Protein AF-A0A932Z8Z7-F1 (afdb_monomer)

Mean predicted aligned error: 8.67 Å

Nearest PDB structures (foldseek):
  4ckg-assembly1_B  TM=4.594E-01  e=6.276E+00  Homo sapiens
  4atm-assembly1_A-2  TM=4.354E-01  e=7.358E+00  Homo sapiens
  2x3v-assembly2_C  TM=4.686E-01  e=9.097E+00  Mus musculus

pLDDT: mean 76.53, std 10.42, range [40.81, 87.25]

Radius of gyration: 17.08 Å; Cα contacts (8 Å, |Δi|>4): 84; chains: 1; bounding box: 43×22×56 Å

Sequence (109 aa):
MTRGATLTHPLEMALLVQRGLTVAISGHNAFYFARYRSRQGRRRLGAVVLALINLAIAGESVAFGLLPWALNGGDTGLTLGSQLVAASLSMVVALTIGALILRQRTRKR

Solvent-accessible surface area (backbone atoms only — not comparable to full-atom values):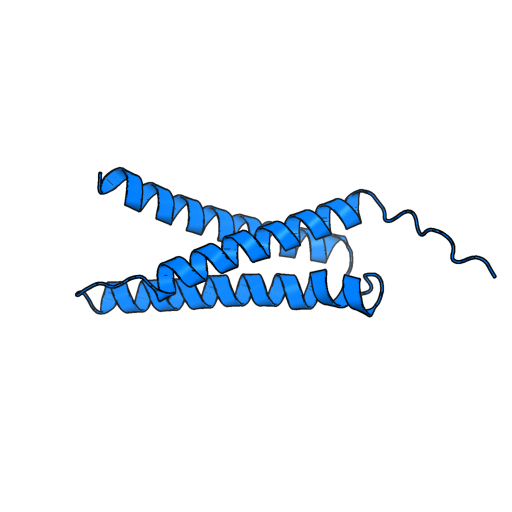 5979 Å² total; per-residue (Å²): 134,80,82,73,81,73,76,71,49,72,65,58,54,50,49,51,52,50,32,52,49,34,27,54,51,11,44,51,50,15,52,52,27,66,70,54,82,56,94,48,65,71,61,35,52,53,28,47,54,50,14,51,53,23,43,49,51,20,48,49,31,37,64,71,40,55,45,28,34,75,76,59,77,54,66,69,95,64,56,71,67,60,52,51,52,52,52,48,54,49,35,52,52,40,48,52,52,49,50,53,52,51,54,54,53,63,74,73,106

Secondary structure (DSSP, 8-state):
---------HHHHHHHHHHHHHHHHHHHHHHHHHT---SSHHHHHHHHHHHHHHHHHHHHHIIIIIHHHHHHTT--SS-HHHHHHHHHHHHHHHHHHHHHHHHHHHTT-

Structure (mmCIF, N/CA/C/O backbone):
data_AF-A0A932Z8Z7-F1
#
_entry.id   AF-A0A932Z8Z7-F1
#
loop_
_atom_site.group_PDB
_atom_site.id
_atom_site.type_symbol
_atom_site.label_atom_id
_atom_site.label_alt_id
_atom_site.label_comp_id
_atom_site.label_asym_id
_atom_site.label_entity_id
_atom_site.label_seq_id
_atom_site.pdbx_PDB_ins_code
_atom_site.Cartn_x
_atom_site.Cartn_y
_atom_site.Cartn_z
_atom_site.occupancy
_atom_site.B_iso_or_equiv
_atom_site.auth_seq_id
_atom_site.auth_comp_id
_atom_site.auth_asym_id
_atom_site.auth_atom_id
_atom_site.pdbx_PDB_model_num
ATOM 1 N N . MET A 1 1 ? 22.836 -12.923 -29.991 1.00 41.59 1 MET A N 1
ATOM 2 C CA . MET A 1 1 ? 22.254 -11.577 -29.810 1.00 41.59 1 MET A CA 1
ATOM 3 C C . MET A 1 1 ? 22.162 -11.301 -28.326 1.00 41.59 1 MET A C 1
ATOM 5 O O . MET A 1 1 ? 21.425 -11.964 -27.609 1.00 41.59 1 MET A O 1
ATOM 9 N N . THR A 1 2 ? 23.046 -10.430 -27.864 1.00 42.78 2 THR A N 1
ATOM 10 C CA . THR A 1 2 ? 23.247 -10.042 -26.471 1.00 42.78 2 THR A CA 1
ATOM 11 C C . THR A 1 2 ? 21.988 -9.381 -25.929 1.00 42.78 2 THR A C 1
ATOM 13 O O . THR A 1 2 ? 21.542 -8.377 -26.481 1.00 42.78 2 THR A O 1
ATOM 16 N N . ARG A 1 3 ? 21.419 -9.951 -24.858 1.00 41.81 3 ARG A N 1
ATOM 17 C CA . ARG A 1 3 ? 20.420 -9.290 -24.012 1.00 41.81 3 ARG A CA 1
ATOM 18 C C . ARG A 1 3 ? 21.015 -7.948 -23.596 1.00 41.81 3 ARG A C 1
ATOM 20 O O . ARG A 1 3 ? 21.914 -7.915 -22.760 1.00 41.81 3 ARG A O 1
ATOM 27 N N . GLY A 1 4 ? 20.581 -6.874 -24.251 1.00 40.81 4 GLY A N 1
ATOM 28 C CA . GLY A 1 4 ? 20.906 -5.525 -23.829 1.00 40.81 4 GLY A CA 1
ATOM 29 C C . GLY A 1 4 ? 20.449 -5.405 -22.389 1.00 40.81 4 GLY A C 1
ATOM 30 O O . GLY A 1 4 ? 19.273 -5.617 -22.101 1.00 40.81 4 GLY A O 1
ATOM 31 N N . ALA A 1 5 ? 21.394 -5.158 -21.487 1.00 45.81 5 ALA A N 1
ATOM 32 C CA . ALA A 1 5 ? 21.090 -4.705 -20.148 1.00 45.81 5 ALA A CA 1
ATOM 33 C C . ALA A 1 5 ? 20.309 -3.400 -20.316 1.00 45.81 5 ALA A C 1
ATOM 35 O O . ALA A 1 5 ? 20.886 -2.343 -20.563 1.00 45.81 5 ALA A O 1
ATOM 36 N N . THR A 1 6 ? 18.983 -3.506 -20.305 1.00 51.00 6 THR A N 1
ATOM 37 C CA . THR A 1 6 ? 18.080 -2.368 -20.275 1.00 51.00 6 THR A CA 1
ATOM 38 C C . THR A 1 6 ? 18.408 -1.627 -18.996 1.00 51.00 6 THR A C 1
ATOM 40 O O . THR A 1 6 ? 18.114 -2.107 -17.901 1.00 51.00 6 THR A O 1
ATOM 43 N N . LEU A 1 7 ? 19.101 -0.502 -19.148 1.00 49.12 7 LEU A N 1
ATOM 44 C CA . LEU A 1 7 ? 19.252 0.523 -18.131 1.00 49.12 7 LEU A CA 1
ATOM 45 C C . LEU A 1 7 ? 17.837 0.972 -17.763 1.00 49.12 7 LEU A C 1
ATOM 47 O O . LEU A 1 7 ? 17.296 1.893 -18.363 1.00 49.12 7 LEU A O 1
ATOM 51 N N . THR A 1 8 ? 17.204 0.259 -16.838 1.00 58.31 8 THR A N 1
ATOM 52 C CA . THR A 1 8 ? 15.930 0.651 -16.243 1.00 58.31 8 THR A CA 1
ATOM 53 C C . THR A 1 8 ? 16.102 2.065 -15.731 1.00 58.31 8 THR A C 1
ATOM 55 O O . THR A 1 8 ? 17.001 2.323 -14.920 1.00 58.31 8 THR A O 1
ATOM 58 N N . HIS A 1 9 ? 15.302 2.988 -16.258 1.00 67.12 9 HIS A N 1
ATOM 59 C CA . HIS A 1 9 ? 15.444 4.396 -15.931 1.00 67.12 9 HIS A CA 1
ATOM 60 C C . HIS A 1 9 ? 15.314 4.564 -14.407 1.00 67.12 9 HIS A C 1
AT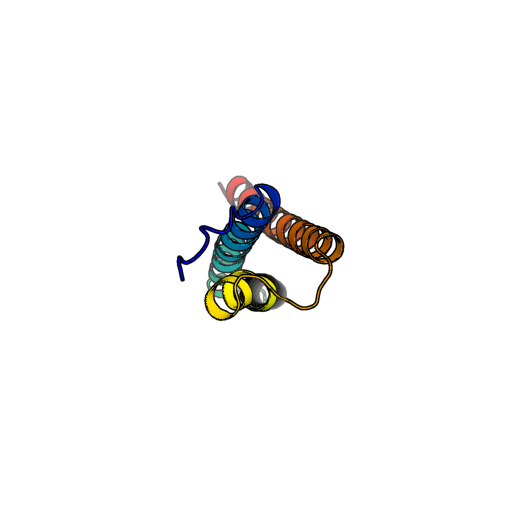OM 62 O O . HIS A 1 9 ? 14.494 3.887 -13.781 1.00 67.12 9 HIS A O 1
ATOM 68 N N . PRO A 1 10 ? 16.079 5.471 -13.773 1.00 76.44 10 PRO A N 1
ATOM 69 C CA . PRO A 1 10 ? 16.045 5.648 -12.317 1.00 76.44 10 PRO A CA 1
ATOM 70 C C . PRO A 1 10 ? 14.626 5.910 -11.781 1.00 76.44 10 PRO A C 1
ATOM 72 O O . PRO A 1 10 ? 14.302 5.523 -10.661 1.00 76.44 10 PRO A O 1
ATOM 75 N N . LEU A 1 11 ? 13.754 6.500 -12.605 1.00 77.62 11 LEU A N 1
ATOM 76 C CA . LEU A 1 11 ? 12.340 6.726 -12.304 1.00 77.62 11 LEU A CA 1
ATOM 77 C C . LEU A 1 11 ? 11.506 5.436 -12.246 1.00 77.62 11 LEU A C 1
ATOM 79 O O . LEU A 1 11 ? 10.626 5.323 -11.399 1.00 77.62 11 LEU A O 1
ATOM 83 N N . GLU A 1 12 ? 11.784 4.453 -13.101 1.00 76.06 12 GLU A N 1
ATOM 84 C CA . GLU A 1 12 ? 11.090 3.158 -13.093 1.00 76.06 12 GLU A CA 1
ATOM 85 C C . GLU A 1 12 ? 11.458 2.358 -11.844 1.00 76.06 12 GLU A C 1
ATOM 87 O O . GLU A 1 12 ? 10.593 1.788 -11.180 1.00 76.06 12 GLU A O 1
ATOM 92 N N . MET A 1 13 ? 12.738 2.394 -11.465 1.00 80.94 13 MET A N 1
ATOM 93 C CA . MET A 1 13 ? 13.212 1.792 -10.219 1.00 80.94 13 MET A CA 1
ATOM 94 C C . MET A 1 13 ? 12.605 2.473 -8.991 1.00 80.94 13 MET A C 1
ATOM 96 O O . MET A 1 13 ? 12.146 1.790 -8.076 1.00 80.94 13 MET A O 1
ATOM 100 N N . ALA A 1 14 ? 12.521 3.807 -8.983 1.00 82.38 14 ALA A N 1
ATOM 101 C CA . ALA A 1 14 ? 11.853 4.545 -7.914 1.00 82.38 14 ALA A CA 1
ATOM 102 C C . ALA A 1 14 ? 10.361 4.179 -7.803 1.00 82.38 14 ALA A C 1
ATOM 104 O O . ALA A 1 14 ? 9.868 3.942 -6.700 1.00 82.38 14 ALA A O 1
ATOM 105 N N . LEU A 1 15 ? 9.659 4.057 -8.934 1.00 82.50 15 LEU A N 1
ATOM 106 C CA . LEU A 1 15 ? 8.266 3.609 -8.990 1.00 82.50 15 LEU A CA 1
ATOM 107 C C . LEU A 1 15 ? 8.088 2.192 -8.441 1.00 82.50 15 LEU A C 1
ATOM 109 O O . LEU A 1 15 ? 7.159 1.947 -7.673 1.00 82.50 15 LEU A O 1
ATOM 113 N N . LEU A 1 16 ? 8.971 1.259 -8.798 1.00 83.06 16 LEU A N 1
ATOM 114 C CA . LEU A 1 16 ? 8.929 -0.115 -8.293 1.00 83.06 16 LEU A CA 1
ATOM 115 C C . LEU A 1 16 ? 9.138 -0.172 -6.786 1.00 83.06 16 LEU A C 1
ATOM 117 O O . LEU A 1 16 ? 8.366 -0.829 -6.087 1.00 83.06 16 LEU A O 1
ATOM 121 N N . VAL A 1 17 ? 10.135 0.553 -6.279 1.00 87.00 17 VAL A N 1
ATOM 122 C CA . VAL A 1 17 ? 10.394 0.658 -4.840 1.00 87.00 17 VAL A CA 1
ATOM 123 C C . VAL A 1 17 ? 9.189 1.275 -4.131 1.00 87.00 17 VAL A C 1
ATOM 125 O O . VAL A 1 17 ? 8.722 0.726 -3.134 1.00 87.00 17 VAL A O 1
ATOM 128 N N . GLN A 1 18 ? 8.627 2.363 -4.662 1.00 86.31 18 GLN A N 1
ATOM 129 C CA . GLN A 1 18 ? 7.443 3.012 -4.100 1.00 86.31 18 GLN A CA 1
ATOM 130 C C . GLN A 1 18 ? 6.237 2.068 -4.063 1.00 86.31 18 GLN A C 1
ATOM 132 O O . GLN A 1 18 ? 5.557 1.978 -3.039 1.00 86.31 18 GLN A O 1
ATOM 137 N N . ARG A 1 19 ? 5.973 1.328 -5.143 1.00 83.19 19 ARG A N 1
ATOM 138 C CA . ARG A 1 19 ? 4.879 0.351 -5.189 1.00 83.19 19 ARG A CA 1
ATOM 139 C C . ARG A 1 19 ? 5.131 -0.817 -4.238 1.00 83.19 19 ARG A C 1
ATOM 141 O O . ARG A 1 19 ? 4.219 -1.201 -3.515 1.00 83.19 19 ARG A O 1
ATOM 148 N N . GLY A 1 20 ? 6.361 -1.324 -4.160 1.00 84.25 20 GLY A N 1
ATOM 149 C CA . GLY A 1 20 ? 6.755 -2.356 -3.196 1.00 84.25 20 GLY A CA 1
ATOM 150 C C . GLY A 1 20 ? 6.528 -1.919 -1.746 1.00 84.25 20 GLY A C 1
ATOM 151 O O . GLY A 1 20 ? 5.915 -2.645 -0.963 1.00 84.25 20 GLY A O 1
ATOM 152 N N . LEU A 1 21 ? 6.930 -0.692 -1.404 1.00 87.19 21 LEU A N 1
ATOM 153 C CA . LEU A 1 21 ? 6.658 -0.096 -0.094 1.00 87.19 21 LEU A CA 1
ATOM 154 C C . LEU A 1 21 ? 5.157 0.093 0.147 1.00 87.19 21 LEU A C 1
ATOM 156 O O . LEU A 1 21 ? 4.673 -0.219 1.233 1.00 87.19 21 LEU A O 1
ATOM 160 N N . THR A 1 22 ? 4.405 0.537 -0.862 1.00 87.25 22 THR A N 1
ATOM 161 C CA . THR A 1 22 ? 2.946 0.700 -0.775 1.00 87.25 22 THR A CA 1
ATOM 162 C C . THR A 1 22 ? 2.262 -0.632 -0.473 1.00 87.25 22 THR A C 1
ATOM 164 O O . THR A 1 22 ? 1.400 -0.685 0.406 1.00 87.25 22 THR A O 1
ATOM 167 N N . VAL A 1 23 ? 2.678 -1.720 -1.132 1.00 85.25 23 VAL A N 1
ATOM 168 C CA . VAL A 1 23 ? 2.186 -3.083 -0.871 1.00 85.25 23 VAL A CA 1
ATOM 169 C C . VAL A 1 23 ? 2.514 -3.514 0.553 1.00 85.25 23 VAL A C 1
ATOM 171 O O . VAL A 1 23 ? 1.628 -3.995 1.255 1.00 85.25 23 VAL A O 1
ATOM 174 N N . ALA A 1 24 ? 3.754 -3.315 1.008 1.00 86.00 24 ALA A N 1
ATOM 175 C CA . ALA A 1 24 ? 4.171 -3.707 2.352 1.00 86.00 24 ALA A CA 1
ATOM 176 C C . ALA A 1 24 ? 3.398 -2.945 3.444 1.00 86.00 24 ALA A C 1
ATOM 178 O O . ALA A 1 24 ? 2.866 -3.557 4.373 1.00 86.00 24 ALA A O 1
ATOM 179 N N . ILE A 1 25 ? 3.286 -1.618 3.316 1.00 87.00 25 ILE A N 1
ATOM 180 C CA . ILE A 1 25 ? 2.582 -0.756 4.277 1.00 87.00 25 ILE A CA 1
ATOM 181 C C . ILE A 1 25 ? 1.085 -1.070 4.276 1.00 87.00 25 ILE A C 1
ATOM 183 O O . ILE A 1 25 ? 0.497 -1.296 5.334 1.00 87.00 25 ILE A O 1
ATOM 187 N N . SER A 1 26 ? 0.467 -1.131 3.097 1.00 81.75 26 SER A N 1
ATOM 188 C CA . SER A 1 26 ? -0.962 -1.425 2.975 1.00 81.75 26 SER A CA 1
ATOM 189 C C . SER A 1 26 ? -1.273 -2.845 3.452 1.00 81.75 26 SER A C 1
ATOM 191 O O . SER A 1 26 ? -2.206 -3.047 4.224 1.00 81.75 26 SER A O 1
ATOM 193 N N . GLY A 1 27 ? -0.445 -3.833 3.114 1.00 83.00 27 GLY A N 1
ATOM 194 C CA . GLY A 1 27 ? -0.570 -5.197 3.631 1.00 83.00 27 GLY A CA 1
ATOM 195 C C . GLY A 1 27 ? -0.491 -5.253 5.160 1.00 83.00 27 GLY A C 1
ATOM 196 O O . GLY A 1 27 ? -1.329 -5.890 5.804 1.00 83.00 27 GLY A O 1
ATOM 197 N N . HIS A 1 28 ? 0.449 -4.519 5.764 1.00 86.12 28 HIS A N 1
ATOM 198 C CA . HIS A 1 28 ? 0.554 -4.408 7.220 1.00 86.12 28 HIS A CA 1
ATOM 199 C C . HIS A 1 28 ? -0.692 -3.763 7.847 1.00 86.12 28 HIS A C 1
ATOM 201 O O . HIS A 1 28 ? -1.232 -4.282 8.828 1.00 86.12 28 HIS A O 1
ATOM 207 N N . ASN A 1 29 ? -1.187 -2.664 7.271 1.00 82.00 29 ASN A N 1
ATOM 208 C CA . ASN A 1 29 ? -2.406 -1.990 7.720 1.00 82.00 29 ASN A CA 1
ATOM 209 C C . ASN A 1 29 ? -3.629 -2.913 7.618 1.00 82.00 29 ASN A C 1
ATOM 211 O O . ASN A 1 29 ? -4.417 -3.006 8.562 1.00 82.00 29 ASN A O 1
ATOM 215 N N . ALA A 1 30 ? -3.771 -3.626 6.498 1.00 83.62 30 ALA A N 1
ATOM 216 C CA . ALA A 1 30 ? -4.856 -4.571 6.274 1.00 83.62 30 ALA A CA 1
ATOM 217 C C . ALA A 1 30 ? -4.843 -5.682 7.328 1.00 83.62 30 ALA A C 1
ATOM 219 O O . ALA A 1 30 ? -5.864 -5.939 7.967 1.00 83.62 30 ALA A O 1
ATOM 220 N N . PHE A 1 31 ? -3.674 -6.273 7.587 1.00 86.38 31 PHE A N 1
ATOM 221 C CA . PHE A 1 31 ? -3.507 -7.280 8.631 1.00 86.38 31 PHE A CA 1
ATOM 222 C C . PHE A 1 31 ? -3.824 -6.728 10.029 1.00 86.38 31 PHE A C 1
ATOM 224 O O . PHE A 1 31 ? -4.513 -7.381 10.819 1.00 86.38 31 PHE A O 1
ATOM 231 N N . TYR A 1 32 ? -3.373 -5.507 10.338 1.00 85.44 32 TYR A N 1
ATOM 232 C CA . TYR A 1 32 ? -3.657 -4.856 11.615 1.00 85.44 32 TYR A CA 1
ATOM 233 C C . TYR A 1 32 ? -5.162 -4.692 11.853 1.00 85.44 32 TYR A C 1
ATOM 235 O O . TYR A 1 32 ? -5.659 -5.053 12.923 1.00 85.44 32 TYR A O 1
ATOM 243 N N . PHE A 1 33 ? -5.900 -4.188 10.862 1.00 84.00 33 PHE A N 1
ATOM 244 C CA . PHE A 1 33 ? -7.343 -3.995 10.983 1.00 84.00 33 PHE A CA 1
ATOM 245 C C . PHE A 1 33 ? -8.139 -5.298 10.915 1.00 84.00 33 PHE A C 1
ATOM 247 O O . PHE A 1 33 ? -9.127 -5.428 11.636 1.00 84.00 33 PHE A O 1
ATOM 254 N N . ALA A 1 34 ? -7.693 -6.289 10.140 1.00 81.50 34 ALA A N 1
ATOM 255 C CA . ALA A 1 34 ? -8.294 -7.622 10.137 1.00 81.50 34 ALA A CA 1
ATOM 256 C C . ALA A 1 34 ? -8.210 -8.279 11.525 1.00 81.50 34 ALA A C 1
ATOM 258 O O . ALA A 1 34 ? -9.142 -8.951 11.968 1.00 81.50 34 ALA A O 1
ATOM 259 N N . ARG A 1 35 ? -7.112 -8.033 12.251 1.00 82.56 35 ARG A N 1
ATOM 260 C CA . ARG A 1 35 ? -6.902 -8.529 13.617 1.00 82.56 35 ARG A CA 1
ATOM 261 C C . ARG A 1 35 ? -7.488 -7.609 14.698 1.00 82.56 35 ARG A C 1
ATOM 263 O O . ARG A 1 35 ? -7.445 -7.950 15.883 1.00 82.56 35 ARG A O 1
ATOM 270 N N . TYR A 1 36 ? -8.054 -6.458 14.329 1.00 78.88 36 TYR A N 1
ATOM 271 C CA . TYR A 1 36 ? -8.636 -5.513 15.277 1.00 78.88 36 TYR A CA 1
ATOM 272 C C . TYR A 1 36 ? -9.956 -6.048 15.849 1.00 78.88 36 TYR A C 1
ATOM 274 O O . TYR A 1 36 ? -10.983 -6.116 15.173 1.00 78.88 36 TYR A O 1
ATOM 282 N N . ARG A 1 37 ? -9.954 -6.396 17.140 1.00 70.00 37 ARG A N 1
ATOM 283 C CA . ARG A 1 37 ? -11.162 -6.777 17.887 1.00 70.00 37 ARG A CA 1
ATOM 284 C C . ARG A 1 37 ? -11.688 -5.592 18.696 1.00 70.00 37 ARG A C 1
ATOM 286 O O . ARG A 1 37 ? -11.000 -5.071 19.568 1.00 70.00 37 ARG A O 1
ATOM 293 N N . SER A 1 38 ? -12.938 -5.203 18.450 1.00 73.38 38 SER A N 1
ATOM 294 C CA . SER A 1 38 ? -13.676 -4.231 19.266 1.00 73.38 38 SER A CA 1
ATOM 295 C C . SER A 1 38 ? -15.072 -4.757 19.592 1.00 73.38 38 SER A C 1
ATOM 297 O O . SER A 1 38 ? -15.713 -5.362 18.735 1.00 73.38 38 SER A O 1
ATOM 299 N N . ARG A 1 39 ? -15.551 -4.507 20.821 1.00 68.31 39 ARG A N 1
ATOM 300 C CA . ARG A 1 39 ? -16.917 -4.854 21.260 1.00 68.31 39 ARG A CA 1
ATOM 301 C C . ARG A 1 39 ? -17.996 -3.965 20.626 1.00 68.31 39 ARG A C 1
ATOM 303 O O . ARG A 1 39 ? -19.146 -4.374 20.557 1.00 68.31 39 ARG A O 1
ATOM 310 N N . GLN A 1 40 ? -17.648 -2.773 20.133 1.00 78.00 40 GLN A N 1
ATOM 311 C CA . GLN A 1 40 ? -18.592 -1.906 19.419 1.00 78.00 40 GLN A CA 1
ATOM 312 C C . GLN A 1 40 ? -18.658 -2.281 17.933 1.00 78.00 40 GLN A C 1
ATOM 314 O O . GLN A 1 40 ? -17.695 -2.068 17.194 1.00 78.00 40 GLN A O 1
ATOM 319 N N . GLY A 1 41 ? -19.820 -2.762 17.476 1.00 70.12 41 GLY A N 1
ATOM 320 C CA . GLY A 1 41 ? -20.047 -3.178 16.084 1.00 70.12 41 GLY A CA 1
ATOM 321 C C . GLY A 1 41 ? -19.686 -2.111 15.040 1.00 70.12 41 GLY A C 1
ATOM 322 O O . GLY A 1 41 ? -19.037 -2.426 14.047 1.00 70.12 41 GLY A O 1
ATOM 323 N N . ARG A 1 42 ? -19.980 -0.829 15.308 1.00 74.31 42 ARG A N 1
ATOM 324 C CA . ARG A 1 42 ? -19.599 0.296 14.426 1.00 74.31 42 ARG A CA 1
ATOM 325 C C . ARG A 1 42 ? -18.080 0.420 14.230 1.00 74.31 42 ARG A C 1
ATOM 327 O O . ARG A 1 42 ? -17.622 0.669 13.121 1.00 74.31 42 ARG A O 1
ATOM 334 N N . ARG A 1 43 ? -17.287 0.191 15.285 1.00 74.56 43 ARG A N 1
ATOM 335 C CA . ARG A 1 43 ? -15.813 0.222 15.210 1.00 74.56 43 ARG A CA 1
ATOM 336 C C . ARG A 1 43 ? -15.251 -0.997 14.482 1.00 74.56 43 ARG A C 1
ATOM 338 O O . ARG A 1 43 ? -14.227 -0.889 13.818 1.00 74.56 43 ARG A O 1
ATOM 345 N N . ARG A 1 44 ? -15.933 -2.142 14.582 1.00 76.69 44 ARG A N 1
ATOM 346 C CA . ARG A 1 44 ? -15.583 -3.364 13.850 1.00 76.69 44 ARG A CA 1
ATOM 347 C C . ARG A 1 44 ? -15.818 -3.204 12.346 1.00 76.69 44 ARG A C 1
ATOM 349 O O . ARG A 1 44 ? -14.927 -3.537 11.578 1.00 76.69 44 ARG A O 1
ATOM 356 N N . LEU A 1 45 ? -16.961 -2.645 11.937 1.00 77.12 45 LEU A N 1
ATOM 357 C CA . LEU A 1 45 ? -17.242 -2.353 10.524 1.00 77.12 45 LEU A CA 1
ATOM 358 C C . LEU A 1 45 ? -16.217 -1.375 9.937 1.00 77.12 45 LEU A C 1
ATOM 360 O O . LEU A 1 45 ? -15.656 -1.656 8.884 1.00 77.12 45 LEU A O 1
ATOM 364 N N . GLY A 1 46 ? -15.898 -0.290 10.653 1.00 78.25 46 GLY A N 1
ATOM 365 C CA . GLY A 1 46 ? -14.861 0.654 10.219 1.00 78.25 46 GLY A CA 1
ATOM 366 C C . GLY A 1 46 ? -13.486 0.000 10.028 1.00 78.25 46 GLY A C 1
ATOM 367 O O . GLY A 1 46 ? -12.813 0.275 9.041 1.00 78.25 46 GLY A O 1
ATOM 368 N N . ALA A 1 47 ? -13.088 -0.912 10.922 1.00 79.75 47 ALA A N 1
ATOM 369 C CA . ALA A 1 47 ? -11.844 -1.666 10.772 1.00 79.75 47 ALA A CA 1
ATOM 370 C C . ALA A 1 47 ? -11.876 -2.605 9.555 1.00 79.75 47 ALA A C 1
ATOM 372 O O . ALA A 1 47 ? -10.927 -2.621 8.782 1.00 79.75 47 ALA A O 1
ATOM 373 N N . VAL A 1 48 ? -12.970 -3.341 9.333 1.00 79.19 48 VAL A N 1
ATOM 374 C CA . VAL A 1 48 ? -13.102 -4.225 8.159 1.00 79.19 48 VAL A CA 1
ATOM 375 C C . VAL A 1 48 ? -13.020 -3.428 6.857 1.00 79.19 48 VAL A C 1
ATOM 377 O O . VAL A 1 48 ? -12.282 -3.817 5.958 1.00 79.19 48 VAL A O 1
ATOM 380 N N . VAL A 1 49 ? -13.707 -2.286 6.771 1.00 83.62 49 VAL A N 1
ATOM 381 C CA . VAL A 1 49 ? -13.644 -1.407 5.593 1.00 83.62 49 VAL A CA 1
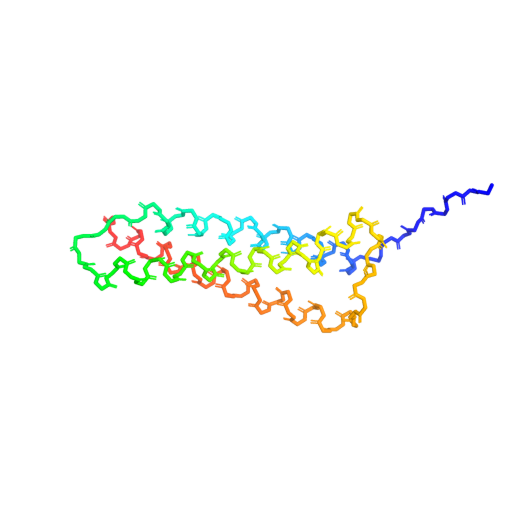ATOM 382 C C . VAL A 1 49 ? -12.218 -0.904 5.363 1.00 83.62 49 VAL A C 1
ATOM 384 O O . VAL A 1 49 ? -11.711 -1.002 4.250 1.00 83.62 49 VAL A O 1
ATOM 387 N N . LEU A 1 50 ? -11.528 -0.440 6.409 1.00 83.12 50 LEU A N 1
ATOM 388 C CA . LEU A 1 50 ? -10.129 -0.014 6.296 1.00 83.12 50 LEU A CA 1
ATOM 389 C C . LEU A 1 50 ? -9.200 -1.164 5.889 1.00 83.12 50 LEU A C 1
ATOM 391 O O . LEU A 1 50 ? -8.265 -0.939 5.120 1.00 83.12 50 LEU A O 1
ATOM 395 N N . ALA A 1 51 ? -9.456 -2.386 6.361 1.00 81.19 51 ALA A N 1
ATOM 396 C CA . ALA A 1 51 ? -8.699 -3.562 5.952 1.00 81.19 51 ALA A CA 1
ATOM 397 C C . ALA A 1 51 ? -8.875 -3.848 4.456 1.00 81.19 51 ALA A C 1
ATOM 399 O O . ALA A 1 51 ? -7.884 -4.040 3.756 1.00 81.19 51 ALA A O 1
ATOM 400 N N . LEU A 1 52 ? -10.117 -3.814 3.965 1.00 80.44 52 LEU A N 1
ATOM 401 C CA . LEU A 1 52 ? -10.437 -4.026 2.553 1.00 80.44 52 LEU A CA 1
ATOM 402 C C . LEU A 1 52 ? -9.846 -2.933 1.658 1.00 80.44 52 LEU A C 1
ATOM 404 O O . LEU A 1 52 ? -9.288 -3.258 0.618 1.00 80.44 52 LEU A O 1
ATOM 408 N N . ILE A 1 53 ? -9.896 -1.664 2.076 1.00 84.69 53 ILE A N 1
ATOM 409 C CA . ILE A 1 53 ? -9.283 -0.551 1.333 1.00 84.69 53 ILE A CA 1
ATOM 410 C C . ILE A 1 53 ? -7.772 -0.758 1.206 1.00 84.69 53 ILE A C 1
ATOM 412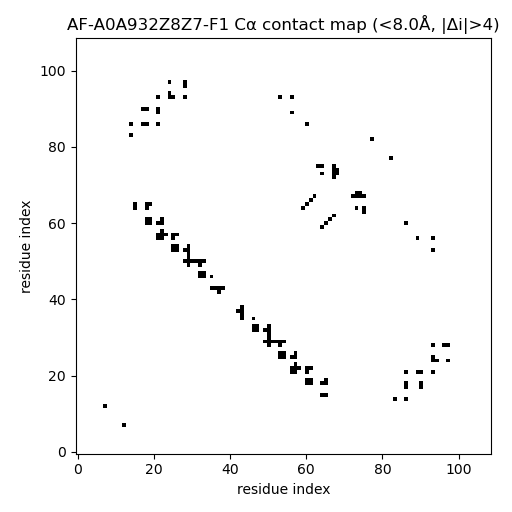 O O . ILE A 1 53 ? -7.229 -0.671 0.111 1.00 84.69 53 ILE A O 1
ATOM 416 N N . ASN A 1 54 ? -7.082 -1.075 2.305 1.00 84.56 54 ASN A N 1
ATOM 417 C CA . ASN A 1 54 ? -5.640 -1.317 2.243 1.00 84.56 54 ASN A CA 1
ATOM 418 C C . ASN A 1 54 ? -5.305 -2.568 1.418 1.00 84.56 54 ASN A C 1
ATOM 420 O O . ASN A 1 54 ? -4.315 -2.580 0.693 1.00 84.56 54 ASN A O 1
ATOM 424 N N . LEU A 1 55 ? -6.134 -3.611 1.484 1.00 81.06 55 LEU A N 1
ATOM 425 C CA . LEU A 1 55 ? -5.951 -4.795 0.652 1.00 81.06 55 LEU A CA 1
ATOM 426 C C . LEU A 1 55 ? -6.147 -4.477 -0.838 1.00 81.06 55 LEU A C 1
ATOM 428 O O . LEU A 1 55 ? -5.370 -4.956 -1.658 1.00 81.06 55 LEU A O 1
ATOM 432 N N . ALA A 1 56 ? -7.127 -3.639 -1.181 1.00 83.00 56 ALA A N 1
ATOM 433 C CA . ALA A 1 56 ? -7.350 -3.172 -2.545 1.00 83.00 56 ALA A CA 1
ATOM 434 C C . ALA A 1 56 ? -6.159 -2.350 -3.060 1.00 83.00 56 ALA A C 1
ATOM 436 O O . ALA A 1 56 ? -5.669 -2.627 -4.149 1.00 83.00 56 ALA A O 1
ATOM 437 N N . ILE A 1 57 ? -5.625 -1.427 -2.251 1.00 81.38 57 ILE A N 1
ATOM 438 C CA . ILE A 1 57 ? -4.433 -0.630 -2.592 1.00 81.38 57 ILE A CA 1
ATOM 439 C C . ILE A 1 57 ? -3.206 -1.527 -2.817 1.00 81.38 57 ILE A C 1
ATOM 441 O O . ILE A 1 57 ? -2.444 -1.334 -3.770 1.00 81.38 57 ILE A O 1
ATOM 445 N N . ALA A 1 58 ? -3.006 -2.528 -1.953 1.00 79.50 58 ALA A N 1
ATOM 446 C CA . ALA A 1 58 ? -1.940 -3.509 -2.127 1.00 79.50 58 ALA A CA 1
ATOM 447 C C . ALA A 1 58 ? -2.139 -4.318 -3.420 1.00 79.50 58 ALA A C 1
ATOM 449 O O . ALA A 1 58 ? -1.200 -4.466 -4.199 1.00 79.50 58 ALA A O 1
ATOM 450 N N . GLY A 1 59 ? -3.362 -4.788 -3.677 1.00 78.00 59 GLY A N 1
ATOM 451 C CA . GLY A 1 59 ? -3.720 -5.526 -4.887 1.00 78.00 59 GLY A CA 1
ATOM 452 C C . GLY A 1 59 ? -3.498 -4.718 -6.165 1.00 78.00 59 GLY A C 1
ATOM 453 O O . GLY A 1 59 ? -2.872 -5.220 -7.091 1.00 78.00 59 GLY A O 1
ATOM 454 N N . GLU A 1 60 ? -3.922 -3.455 -6.195 1.00 83.56 60 GLU A N 1
ATOM 455 C CA . GLU A 1 60 ? -3.692 -2.529 -7.310 1.00 83.56 60 GLU A CA 1
ATOM 456 C C . GLU A 1 60 ? -2.192 -2.327 -7.567 1.00 83.56 60 GLU A C 1
ATOM 458 O O . GLU A 1 60 ? -1.721 -2.436 -8.701 1.00 83.56 60 GLU A O 1
ATOM 463 N N . SER A 1 61 ? -1.416 -2.099 -6.503 1.00 79.88 61 SER A N 1
ATOM 464 C CA . SER A 1 61 ? 0.032 -1.883 -6.595 1.00 79.88 61 SER A CA 1
ATOM 465 C C . SER A 1 61 ? 0.775 -3.112 -7.134 1.00 79.88 61 SER A C 1
ATOM 467 O O . SER A 1 61 ? 1.736 -2.967 -7.897 1.00 79.88 61 SER A O 1
ATOM 469 N N . VAL A 1 62 ? 0.313 -4.319 -6.782 1.00 81.69 62 VAL A N 1
ATOM 470 C CA . VAL A 1 62 ? 0.813 -5.576 -7.354 1.00 81.69 62 VAL A CA 1
ATOM 471 C C . VAL A 1 62 ? 0.373 -5.706 -8.813 1.00 81.69 62 VAL A C 1
ATOM 473 O O . VAL A 1 62 ? 1.227 -5.838 -9.686 1.00 81.69 62 VAL A O 1
ATOM 476 N N . ALA A 1 63 ? -0.929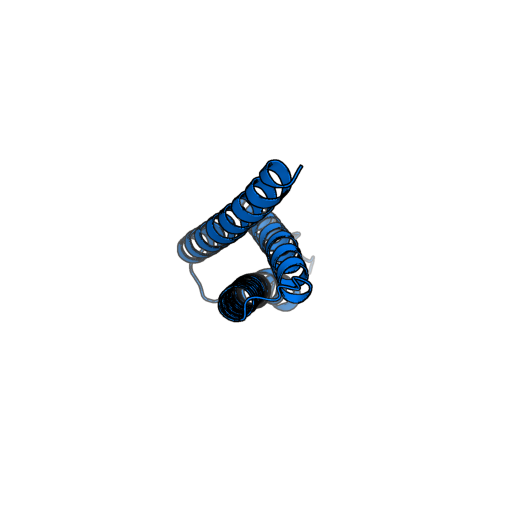 -5.636 -9.090 1.00 79.12 63 ALA A N 1
ATOM 477 C CA . ALA A 1 63 ? -1.516 -5.955 -10.391 1.00 79.12 63 ALA A CA 1
ATOM 478 C C . ALA A 1 63 ? -1.092 -4.995 -11.509 1.00 79.12 63 ALA A C 1
ATOM 480 O O . ALA A 1 63 ? -0.852 -5.434 -12.628 1.00 79.12 63 ALA A O 1
ATOM 481 N N . PHE A 1 64 ? -0.956 -3.703 -11.209 1.00 75.06 64 PHE A N 1
ATOM 482 C CA . PHE A 1 64 ? -0.608 -2.682 -12.202 1.00 75.06 64 PHE A CA 1
ATOM 483 C C . PHE A 1 64 ? 0.852 -2.240 -12.140 1.00 75.06 64 PHE A C 1
ATOM 485 O O . PHE A 1 64 ? 1.212 -1.255 -12.782 1.00 75.06 64 PHE A O 1
ATOM 492 N N . GLY A 1 65 ? 1.678 -2.883 -11.312 1.00 75.44 65 GLY A N 1
ATOM 493 C CA . GLY A 1 65 ? 3.050 -2.444 -11.060 1.00 75.44 65 GLY A CA 1
ATOM 494 C C . GLY A 1 65 ? 4.041 -3.582 -10.977 1.00 75.44 65 GLY A C 1
ATOM 495 O O . GLY A 1 65 ? 4.791 -3.818 -11.919 1.00 75.44 65 GLY A O 1
ATOM 496 N N . LEU A 1 66 ? 4.036 -4.292 -9.850 1.00 75.94 66 LEU A N 1
ATOM 497 C CA . LEU A 1 66 ? 5.002 -5.368 -9.616 1.00 75.94 66 LEU A CA 1
ATOM 498 C C . LEU A 1 66 ? 4.813 -6.532 -10.595 1.00 75.94 66 LEU A C 1
ATOM 500 O O . LEU A 1 66 ? 5.793 -7.081 -11.089 1.00 75.94 66 LEU A O 1
ATOM 504 N N . LEU A 1 67 ? 3.565 -6.890 -10.899 1.00 79.12 67 LEU A N 1
ATOM 505 C CA . LEU A 1 67 ? 3.238 -8.028 -11.751 1.00 79.12 67 LEU A CA 1
ATOM 506 C C . LEU A 1 67 ? 3.566 -7.771 -13.239 1.00 79.12 67 LEU A C 1
ATOM 508 O O . LEU A 1 67 ? 4.258 -8.602 -13.822 1.00 79.12 67 LEU A O 1
ATOM 512 N N . PRO A 1 68 ? 3.193 -6.632 -13.860 1.00 76.50 68 PRO A N 1
ATOM 513 C CA . PRO A 1 68 ? 3.607 -6.309 -15.228 1.00 76.50 68 PRO A CA 1
ATOM 514 C C . PRO A 1 68 ? 5.116 -6.131 -15.371 1.00 76.50 68 PRO A C 1
ATOM 516 O O . PRO A 1 68 ? 5.684 -6.487 -16.400 1.00 76.50 68 PRO A O 1
ATOM 519 N N . TRP A 1 69 ? 5.784 -5.615 -14.338 1.00 77.44 69 TRP A N 1
ATOM 520 C CA . TRP A 1 69 ? 7.239 -5.542 -14.338 1.00 77.44 69 TRP A CA 1
ATOM 521 C C . TRP A 1 69 ? 7.883 -6.931 -14.316 1.00 77.44 69 TRP A C 1
ATOM 523 O O . TRP A 1 69 ? 8.759 -7.211 -15.131 1.00 77.44 69 TRP A O 1
ATOM 533 N N . ALA A 1 70 ? 7.401 -7.824 -13.448 1.00 80.44 70 ALA A N 1
ATOM 534 C CA . ALA A 1 70 ? 7.922 -9.183 -13.329 1.00 80.44 70 ALA A CA 1
ATOM 535 C C . ALA A 1 70 ? 7.619 -10.070 -14.552 1.00 80.44 70 ALA A C 1
ATOM 537 O O . ALA A 1 70 ? 8.422 -10.944 -14.871 1.00 80.44 70 ALA A O 1
ATOM 538 N N . LEU A 1 71 ? 6.473 -9.872 -15.216 1.00 79.00 71 LEU A N 1
ATOM 539 C CA . LEU A 1 71 ? 6.017 -10.728 -16.319 1.00 79.00 71 LEU A CA 1
ATOM 540 C C . LEU A 1 71 ? 6.319 -10.164 -17.714 1.00 79.00 71 LEU A C 1
ATOM 542 O O . LEU A 1 71 ? 6.656 -10.933 -18.608 1.00 79.00 71 LEU A O 1
ATOM 546 N N . ASN A 1 72 ? 6.213 -8.846 -17.904 1.00 72.06 72 ASN A N 1
ATOM 547 C CA . ASN A 1 72 ? 6.243 -8.196 -19.222 1.00 72.06 72 ASN A CA 1
ATOM 548 C C . ASN A 1 72 ? 7.315 -7.098 -19.341 1.00 72.06 72 ASN A C 1
ATOM 550 O O . ASN A 1 72 ? 7.280 -6.301 -20.274 1.00 72.06 72 ASN A O 1
ATOM 554 N N . GLY A 1 73 ? 8.256 -7.003 -18.394 1.00 67.69 73 GLY A N 1
ATOM 555 C CA . GLY A 1 73 ? 9.325 -5.999 -18.442 1.00 67.69 73 GLY A CA 1
ATOM 556 C C . GLY A 1 73 ? 8.864 -4.558 -18.193 1.00 67.69 73 GLY A C 1
ATOM 557 O O . GLY A 1 73 ? 9.607 -3.630 -18.492 1.00 67.69 73 GLY A O 1
ATOM 558 N N . GLY A 1 74 ? 7.668 -4.358 -17.629 1.00 65.31 74 GLY A N 1
ATOM 559 C CA . GLY A 1 74 ? 7.182 -3.0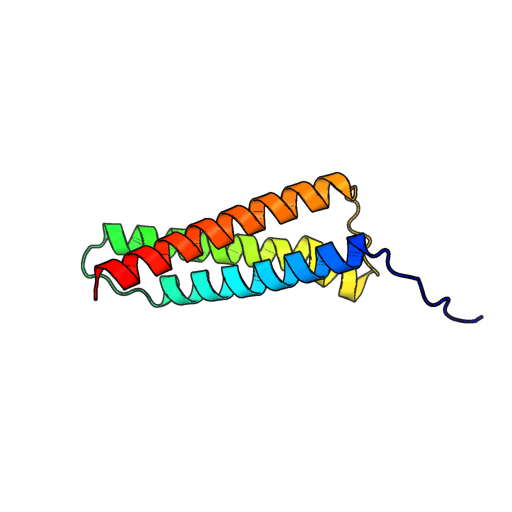42 -17.191 1.00 65.31 74 GLY A CA 1
ATOM 560 C C . GLY A 1 74 ? 6.166 -2.379 -18.117 1.00 65.31 74 GLY A C 1
ATOM 561 O O . GLY A 1 74 ? 5.702 -1.286 -17.799 1.00 65.31 74 GLY A O 1
ATOM 562 N N . ASP A 1 75 ? 5.771 -3.029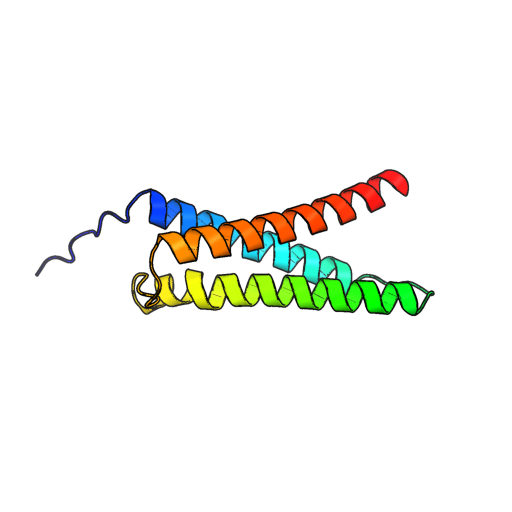 -19.213 1.00 65.81 75 ASP A N 1
ATOM 563 C CA . ASP A 1 75 ? 4.698 -2.514 -20.062 1.00 65.81 75 ASP A CA 1
ATOM 564 C C . ASP A 1 75 ? 3.326 -2.762 -19.416 1.00 65.81 75 ASP A C 1
ATOM 566 O O . ASP A 1 75 ? 2.872 -3.898 -19.254 1.00 65.81 75 ASP A O 1
ATOM 570 N N . THR A 1 76 ? 2.678 -1.677 -18.992 1.00 67.12 76 THR A N 1
ATOM 571 C CA . THR A 1 76 ? 1.346 -1.699 -18.372 1.00 67.12 76 THR A CA 1
ATOM 572 C C . THR A 1 76 ? 0.272 -1.087 -19.274 1.00 67.12 76 THR A C 1
ATOM 574 O O . THR A 1 76 ? -0.856 -0.916 -18.813 1.00 67.12 76 THR A O 1
ATOM 577 N N . GLY A 1 77 ? 0.609 -0.650 -20.497 1.00 68.88 77 GLY A N 1
ATOM 578 C CA . GLY A 1 77 ? -0.304 0.107 -21.367 1.00 68.88 77 GLY A CA 1
ATOM 579 C C . GLY A 1 77 ? -0.743 1.479 -20.818 1.0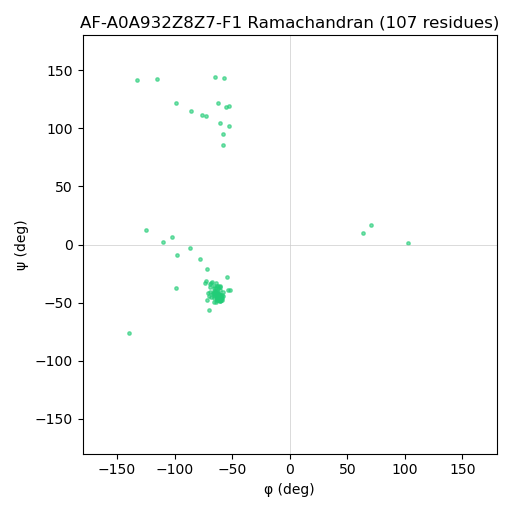0 68.88 77 GLY A C 1
ATOM 580 O O . GLY A 1 77 ? -1.642 2.106 -21.374 1.00 68.88 77 GLY A O 1
ATOM 581 N N . LEU A 1 78 ? -0.125 1.958 -19.730 1.00 71.50 78 LEU A N 1
ATOM 582 C CA . LEU A 1 78 ? -0.416 3.244 -19.084 1.00 71.50 78 LEU A CA 1
ATOM 583 C C . LEU A 1 7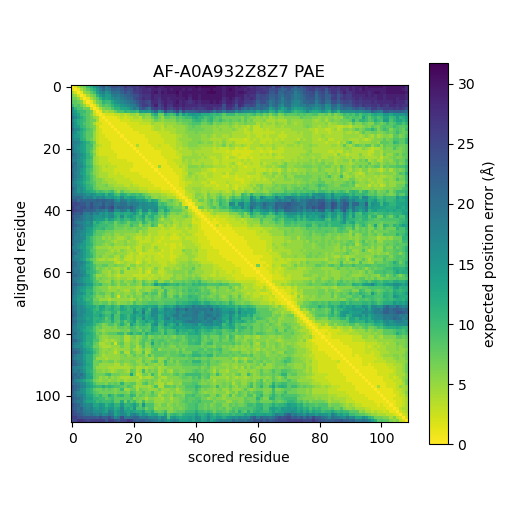8 ? 0.791 4.172 -19.193 1.00 71.50 78 LEU A C 1
ATOM 585 O O . LEU A 1 78 ? 1.931 3.741 -19.020 1.00 71.50 78 LEU A O 1
ATOM 589 N N . THR A 1 79 ? 0.543 5.468 -19.393 1.00 81.12 79 THR A N 1
ATOM 590 C CA . THR A 1 79 ? 1.617 6.469 -19.438 1.00 81.12 79 THR A CA 1
ATOM 591 C C . THR A 1 79 ? 2.320 6.579 -18.084 1.00 81.12 79 THR A C 1
ATOM 593 O O . THR A 1 79 ? 1.673 6.522 -17.034 1.00 81.12 79 THR A O 1
ATOM 596 N N . LEU A 1 80 ? 3.636 6.808 -18.091 1.00 72.94 80 LEU A N 1
ATOM 597 C CA . LEU A 1 80 ? 4.453 6.948 -16.876 1.00 72.94 80 LEU A CA 1
ATOM 598 C C . LEU A 1 80 ? 3.874 7.979 -15.886 1.00 72.94 80 LEU A C 1
ATOM 600 O O . LEU A 1 80 ? 3.855 7.749 -14.679 1.00 72.94 80 LEU A O 1
ATOM 604 N N . GLY A 1 81 ? 3.336 9.090 -16.401 1.00 76.94 81 GLY A N 1
ATOM 605 C CA . GLY A 1 81 ? 2.692 10.126 -15.589 1.00 76.94 81 GLY A CA 1
ATOM 606 C C . GLY A 1 81 ? 1.456 9.620 -14.839 1.00 76.94 81 GLY A C 1
ATOM 607 O O . GLY A 1 81 ? 1.327 9.860 -13.641 1.00 76.94 81 GLY A O 1
ATOM 608 N N . SER A 1 82 ? 0.579 8.862 -15.506 1.00 79.94 82 SER A N 1
ATOM 609 C CA . SER A 1 82 ? -0.606 8.281 -14.856 1.00 79.94 82 SER A CA 1
ATOM 610 C C . SER A 1 82 ? -0.231 7.268 -13.769 1.00 79.94 82 SER A C 1
ATOM 612 O O . SER A 1 82 ? -0.829 7.266 -12.692 1.00 79.94 82 SER A O 1
ATOM 614 N N . GLN A 1 83 ? 0.824 6.480 -13.999 1.00 79.38 83 GLN A N 1
ATOM 615 C CA . GLN A 1 83 ? 1.346 5.536 -13.013 1.00 79.38 83 GLN A CA 1
ATOM 616 C C . GLN A 1 83 ? 1.921 6.238 -11.777 1.00 79.38 83 GLN A C 1
ATOM 618 O O . GLN A 1 83 ? 1.672 5.796 -10.656 1.00 79.38 83 GLN A O 1
ATOM 623 N N . LEU A 1 84 ? 2.661 7.338 -11.962 1.00 79.25 84 LEU A N 1
ATOM 624 C CA . LEU A 1 84 ? 3.205 8.149 -10.866 1.00 79.25 84 LEU A CA 1
ATOM 625 C C . LEU A 1 84 ? 2.098 8.760 -10.007 1.00 79.25 84 LEU A C 1
ATOM 627 O O . LEU A 1 84 ? 2.187 8.718 -8.779 1.00 79.25 84 LEU A O 1
ATOM 631 N N . VAL A 1 85 ? 1.050 9.297 -10.634 1.00 84.25 85 VAL A N 1
ATOM 632 C CA . VAL A 1 85 ? -0.094 9.876 -9.916 1.00 84.25 85 VAL A CA 1
ATOM 633 C C . VAL A 1 85 ? -0.818 8.801 -9.108 1.00 84.25 85 VAL A C 1
ATOM 635 O O . VAL A 1 85 ? -1.013 8.986 -7.907 1.00 84.25 85 VAL A O 1
ATOM 638 N N . ALA A 1 86 ? -1.146 7.660 -9.724 1.00 79.56 86 ALA A N 1
ATOM 639 C CA . ALA A 1 86 ? -1.815 6.552 -9.042 1.00 79.56 86 ALA A CA 1
ATOM 640 C C . ALA A 1 86 ? -0.973 6.002 -7.877 1.00 79.56 86 ALA A C 1
ATOM 642 O O . ALA A 1 86 ? -1.460 5.887 -6.752 1.00 79.56 86 ALA A O 1
ATOM 643 N N . ALA A 1 87 ? 0.322 5.752 -8.105 1.00 78.56 87 ALA A N 1
ATOM 644 C CA . ALA A 1 87 ? 1.233 5.270 -7.069 1.00 78.56 87 ALA A CA 1
ATOM 645 C C . ALA A 1 87 ? 1.392 6.275 -5.916 1.00 78.56 87 ALA A C 1
ATOM 647 O O . ALA A 1 87 ? 1.482 5.878 -4.753 1.00 78.56 87 ALA A O 1
ATOM 648 N N . SER A 1 88 ? 1.419 7.577 -6.211 1.00 81.06 88 SER A N 1
ATOM 649 C CA . SER A 1 88 ? 1.532 8.624 -5.188 1.00 81.06 88 SER A CA 1
ATOM 650 C C . SER A 1 88 ? 0.261 8.733 -4.355 1.00 81.06 88 SER A C 1
ATOM 652 O O . SER A 1 88 ? 0.342 8.785 -3.129 1.00 81.06 88 SER A O 1
ATOM 654 N N . LEU A 1 89 ? -0.910 8.699 -4.997 1.00 85.25 89 LEU A N 1
ATOM 655 C CA . LEU A 1 89 ? -2.198 8.746 -4.309 1.00 85.25 89 LEU A CA 1
ATOM 656 C C . LEU A 1 89 ? -2.353 7.546 -3.363 1.00 85.25 89 LEU A C 1
ATOM 658 O O . LEU A 1 89 ? -2.648 7.716 -2.179 1.00 85.25 89 LEU A O 1
ATOM 662 N N . SER A 1 90 ? -2.055 6.346 -3.860 1.00 81.25 90 SER A N 1
ATOM 663 C CA . SER A 1 90 ? -2.091 5.102 -3.090 1.00 81.25 90 SER A CA 1
ATOM 664 C C . SER A 1 90 ? -1.121 5.112 -1.904 1.00 81.25 90 SER A C 1
ATOM 666 O O . SER A 1 90 ? -1.505 4.758 -0.786 1.00 81.25 90 SER A O 1
ATOM 668 N N . MET A 1 91 ? 0.107 5.602 -2.103 1.00 79.88 91 MET A N 1
ATOM 669 C CA . MET A 1 91 ? 1.101 5.749 -1.034 1.00 79.88 91 MET A CA 1
ATOM 670 C C . MET A 1 91 ? 0.639 6.744 0.042 1.00 79.88 91 MET A C 1
ATOM 672 O O . MET A 1 91 ? 0.738 6.456 1.236 1.00 79.88 91 MET A O 1
ATOM 676 N N . VAL A 1 92 ? 0.088 7.898 -0.353 1.00 83.44 92 VAL A N 1
ATOM 677 C CA . VAL A 1 92 ? -0.435 8.908 0.584 1.00 83.44 92 VAL A CA 1
ATOM 678 C C . VAL A 1 92 ? -1.574 8.334 1.424 1.00 83.44 92 VAL A C 1
ATOM 680 O O . VAL A 1 92 ? -1.593 8.530 2.644 1.00 83.44 92 VAL A O 1
ATOM 683 N N . VAL A 1 93 ? -2.494 7.582 0.815 1.00 83.06 93 VAL A N 1
ATOM 684 C CA . VAL A 1 93 ? -3.590 6.928 1.544 1.00 83.06 93 VAL A CA 1
ATOM 685 C C . VAL A 1 93 ? -3.039 5.896 2.533 1.00 83.06 93 VAL A C 1
ATOM 687 O O . VAL A 1 93 ? -3.403 5.925 3.712 1.00 83.06 93 VAL A O 1
ATOM 690 N N . ALA A 1 94 ? -2.112 5.038 2.100 1.00 78.88 94 ALA A N 1
ATOM 691 C CA . ALA A 1 94 ? -1.492 4.019 2.948 1.00 78.88 94 ALA A CA 1
ATOM 692 C C . ALA A 1 94 ? -0.764 4.629 4.161 1.00 78.88 94 ALA A C 1
ATOM 694 O O . ALA A 1 94 ? -0.936 4.171 5.298 1.00 78.88 94 ALA A O 1
ATOM 695 N N . LEU A 1 95 ? 0.002 5.704 3.941 1.00 80.19 95 LEU A N 1
ATOM 696 C CA . LEU A 1 95 ? 0.707 6.440 4.992 1.00 80.19 95 LEU A CA 1
ATOM 697 C C . LEU A 1 95 ? -0.254 7.147 5.944 1.00 80.19 95 LEU A C 1
ATOM 699 O O . LEU A 1 95 ? -0.065 7.084 7.158 1.00 80.19 95 LEU A O 1
ATOM 703 N N . THR A 1 96 ? -1.306 7.777 5.421 1.00 86.25 96 THR A N 1
ATOM 704 C CA . THR A 1 96 ? -2.323 8.447 6.244 1.00 86.25 96 THR A CA 1
ATOM 705 C C . THR A 1 96 ? -2.982 7.452 7.194 1.00 86.25 96 THR A C 1
ATOM 707 O O . THR A 1 96 ? -3.105 7.709 8.393 1.00 86.25 96 THR A O 1
ATOM 710 N N . ILE A 1 97 ? -3.348 6.273 6.688 1.00 82.19 97 ILE A N 1
ATOM 711 C CA . ILE A 1 97 ? -3.933 5.210 7.506 1.00 82.19 97 ILE A CA 1
ATOM 712 C C . ILE A 1 97 ? -2.924 4.697 8.547 1.00 82.19 97 ILE A C 1
ATOM 714 O O . ILE A 1 97 ? -3.278 4.562 9.722 1.00 82.19 97 ILE A O 1
ATOM 718 N N . GLY A 1 98 ? -1.664 4.485 8.158 1.00 77.56 98 GLY A N 1
ATOM 719 C CA . GLY A 1 98 ? -0.586 4.107 9.077 1.00 77.56 98 GLY A CA 1
ATOM 720 C C . GLY A 1 98 ? -0.378 5.127 10.204 1.00 77.56 98 GLY A C 1
ATOM 721 O O . GLY A 1 98 ? -0.309 4.762 11.380 1.00 77.56 98 GLY A O 1
ATOM 722 N N . ALA A 1 99 ? -0.372 6.420 9.875 1.00 80.50 99 ALA A N 1
ATOM 723 C CA . ALA A 1 99 ? -0.255 7.510 10.839 1.00 80.50 99 ALA A CA 1
ATOM 724 C C . ALA A 1 99 ? -1.446 7.553 11.811 1.00 80.50 99 ALA A C 1
ATOM 726 O O . ALA A 1 99 ? -1.262 7.754 13.015 1.00 80.50 99 ALA A O 1
ATOM 727 N N . LEU A 1 100 ? -2.669 7.305 11.327 1.00 82.12 100 LEU A N 1
ATOM 728 C CA . LEU A 1 100 ? -3.855 7.194 12.179 1.00 82.12 100 LEU A CA 1
ATOM 729 C C . LEU A 1 100 ? -3.752 6.009 13.151 1.00 82.12 100 LEU A C 1
ATOM 731 O O . LEU A 1 100 ? -4.082 6.169 14.330 1.00 82.12 100 LEU A O 1
ATOM 735 N N . ILE A 1 101 ? -3.257 4.849 12.699 1.00 80.88 101 ILE A N 1
ATOM 736 C CA . ILE A 1 101 ? -2.996 3.693 13.574 1.00 80.88 101 ILE A CA 1
ATOM 737 C C . ILE A 1 101 ? -1.971 4.063 14.651 1.00 80.88 101 ILE A C 1
ATOM 739 O O . ILE A 1 101 ? -2.201 3.806 15.838 1.00 80.88 101 ILE A O 1
ATOM 743 N N . LEU A 1 102 ? -0.854 4.687 14.262 1.00 79.31 102 LEU A N 1
ATOM 744 C CA . LEU A 1 102 ? 0.209 5.073 15.190 1.00 79.31 102 LEU A CA 1
ATOM 745 C C . LEU A 1 102 ? -0.305 6.058 16.246 1.00 79.31 102 LEU A C 1
ATOM 747 O O . LEU A 1 102 ? -0.110 5.836 17.441 1.00 79.31 102 LEU A O 1
ATOM 751 N N . ARG A 1 103 ? -1.058 7.082 15.826 1.00 81.19 103 ARG A N 1
ATOM 752 C CA . ARG A 1 103 ? -1.692 8.064 16.718 1.00 81.19 103 ARG A CA 1
ATOM 753 C C . ARG A 1 103 ? -2.675 7.424 17.701 1.00 81.19 103 ARG A C 1
ATOM 755 O O . ARG A 1 103 ? -2.780 7.864 18.844 1.00 81.19 103 ARG A O 1
ATOM 762 N N . GLN A 1 104 ? -3.417 6.396 17.287 1.00 77.12 104 GLN A N 1
ATOM 763 C CA . GLN A 1 104 ? -4.298 5.663 18.202 1.00 77.12 104 GLN A CA 1
ATOM 764 C C . GLN A 1 104 ? -3.518 4.842 19.232 1.00 77.12 104 GLN A C 1
ATOM 766 O O . GLN A 1 104 ? -3.983 4.696 20.362 1.00 77.12 104 GLN A O 1
ATOM 771 N N . ARG A 1 105 ? -2.353 4.297 18.862 1.00 77.25 105 ARG A N 1
ATOM 772 C CA . ARG A 1 105 ? -1.494 3.547 19.787 1.00 77.25 105 ARG A CA 1
ATOM 773 C C . ARG A 1 105 ? -0.824 4.455 20.812 1.00 77.25 105 ARG A C 1
ATOM 775 O O . ARG A 1 105 ? -0.799 4.089 21.981 1.00 77.25 105 ARG A O 1
ATOM 782 N N . THR A 1 106 ? -0.330 5.622 20.400 1.00 79.81 106 THR A N 1
ATOM 783 C CA . THR A 1 106 ? 0.321 6.573 21.317 1.00 79.81 106 THR A CA 1
ATOM 784 C C . THR A 1 106 ? -0.651 7.175 22.324 1.00 79.81 106 THR A C 1
ATOM 786 O O . THR A 1 106 ? -0.259 7.398 23.454 1.00 79.81 106 THR A O 1
ATOM 789 N N . ARG A 1 107 ? -1.924 7.375 21.957 1.00 74.06 107 ARG A N 1
ATOM 790 C CA . ARG A 1 107 ? -2.973 7.863 22.876 1.00 74.06 107 ARG A CA 1
ATOM 791 C C . ARG A 1 107 ? -3.538 6.808 23.833 1.00 74.06 107 ARG A C 1
ATOM 793 O O . ARG A 1 107 ? -4.328 7.151 24.703 1.00 74.06 107 ARG A O 1
ATOM 800 N N . LYS A 1 108 ? -3.242 5.527 23.603 1.00 59.03 108 LYS A N 1
ATOM 801 C CA . LYS A 1 108 ? -3.672 4.412 24.466 1.00 59.03 108 LYS A CA 1
ATOM 802 C C . LYS A 1 108 ? -2.593 3.973 25.461 1.00 59.03 108 LYS A C 1
ATOM 804 O O . LYS A 1 108 ? -2.887 3.114 26.287 1.00 59.03 108 LYS A O 1
ATOM 809 N N . ARG A 1 109 ? -1.373 4.494 25.326 1.00 51.50 109 ARG A N 1
ATOM 810 C CA . ARG A 1 109 ? -0.320 4.422 26.341 1.00 51.50 109 ARG A CA 1
ATOM 811 C C . ARG A 1 109 ? -0.375 5.687 27.179 1.00 51.50 109 ARG A C 1
ATOM 813 O O . ARG A 1 109 ? -0.025 5.569 28.366 1.00 51.50 109 ARG A O 1
#

Foldseek 3Di:
DDPPPPPCDVLLVVLLVLLVVLLVLLQVLLVVLVPDDDPDPVSNVVSNVSNVLSVVLNVCSCVQRVVCCVPPVNDNVDDSVVSVVSSVVSSVSSVVSVVVVVVVVVVVD